Protein AF-A0A3P1WTI2-F1 (afdb_monomer_lite)

Structure (mmCIF, N/CA/C/O backbone):
data_AF-A0A3P1WTI2-F1
#
_entry.id   AF-A0A3P1WTI2-F1
#
loop_
_atom_site.group_PDB
_atom_site.id
_atom_site.type_symbol
_atom_site.label_atom_id
_atom_site.label_alt_id
_atom_site.label_comp_id
_atom_site.label_asym_id
_atom_site.label_entity_id
_atom_site.label_seq_id
_atom_site.pdbx_PDB_ins_code
_atom_site.Cartn_x
_atom_site.Cartn_y
_atom_site.Cartn_z
_atom_site.occupancy
_atom_site.B_iso_or_equiv
_atom_site.auth_seq_id
_atom_site.auth_comp_id
_atom_site.auth_asym_id
_atom_site.auth_atom_id
_atom_site.pdbx_PDB_model_num
ATOM 1 N N . ASP A 1 1 ? -4.186 12.030 12.250 1.00 90.38 1 ASP A N 1
ATOM 2 C CA . ASP A 1 1 ? -5.532 12.579 12.543 1.00 90.38 1 ASP A CA 1
ATOM 3 C C . ASP A 1 1 ? -6.580 12.343 11.466 1.00 90.38 1 ASP A C 1
ATOM 5 O O . ASP A 1 1 ? -7.634 11.818 11.807 1.00 90.38 1 ASP A O 1
ATOM 9 N N . LEU A 1 2 ? -6.319 12.652 10.189 1.00 96.25 2 LEU A N 1
ATOM 10 C CA . LEU A 1 2 ? -7.321 12.492 9.120 1.00 96.25 2 LEU A CA 1
ATOM 11 C C . LEU A 1 2 ? -7.873 11.065 8.980 1.00 96.25 2 LEU A C 1
ATOM 13 O O . LEU A 1 2 ? -9.086 10.910 8.911 1.00 96.25 2 LEU A O 1
ATOM 17 N N . ALA A 1 3 ? -7.029 10.028 9.017 1.00 97.50 3 ALA A N 1
ATOM 18 C CA . ALA A 1 3 ? -7.498 8.638 8.935 1.00 97.50 3 ALA A CA 1
ATOM 19 C C . ALA A 1 3 ? -8.448 8.264 10.091 1.00 97.50 3 ALA A C 1
ATOM 21 O O . ALA A 1 3 ? -9.528 7.733 9.860 1.00 97.50 3 ALA A O 1
ATOM 22 N N . ARG A 1 4 ? -8.112 8.641 11.333 1.00 98.19 4 ARG A N 1
ATOM 23 C CA . ARG A 1 4 ? -8.990 8.447 12.503 1.00 98.19 4 ARG A CA 1
ATOM 24 C C . ARG A 1 4 ? -10.308 9.205 12.370 1.00 98.19 4 ARG A C 1
ATOM 26 O O . ARG A 1 4 ? -11.350 8.720 12.799 1.00 98.19 4 ARG A O 1
ATOM 33 N N . LEU A 1 5 ? -10.272 10.420 11.820 1.00 98.38 5 LEU A N 1
ATOM 34 C CA . LEU A 1 5 ? -11.488 11.187 11.570 1.00 98.38 5 LEU A CA 1
ATOM 35 C C . LEU A 1 5 ? -12.343 10.519 10.488 1.00 98.38 5 LEU A C 1
ATOM 37 O O . LEU A 1 5 ? -13.548 10.402 10.681 1.00 98.38 5 LEU A O 1
ATOM 41 N N . ALA A 1 6 ? -11.738 10.058 9.393 1.00 98.31 6 ALA A N 1
ATOM 42 C CA . ALA A 1 6 ? -12.432 9.341 8.327 1.00 98.31 6 ALA A CA 1
ATOM 43 C C . ALA A 1 6 ? -13.125 8.079 8.866 1.00 98.31 6 ALA A C 1
ATOM 45 O O . ALA A 1 6 ? -14.320 7.896 8.644 1.00 98.31 6 ALA A O 1
ATOM 46 N N . GLU A 1 7 ? -12.422 7.283 9.671 1.00 98.31 7 GLU A N 1
ATOM 47 C CA . GLU A 1 7 ? -12.982 6.116 10.361 1.00 98.31 7 GLU A CA 1
ATOM 48 C C . GLU A 1 7 ? -14.190 6.485 11.235 1.00 98.31 7 GLU A C 1
ATOM 50 O O . GLU A 1 7 ? -15.271 5.922 11.079 1.00 98.31 7 GLU A O 1
ATOM 55 N N . LYS A 1 8 ? -14.061 7.511 12.089 1.00 98.31 8 LYS A N 1
ATOM 56 C CA . LYS A 1 8 ? -15.169 8.009 12.930 1.00 98.31 8 LYS A CA 1
ATOM 57 C C . LYS A 1 8 ? -16.369 8.510 12.126 1.00 98.31 8 LYS A C 1
ATOM 59 O O . LYS A 1 8 ? -17.478 8.550 12.649 1.00 98.31 8 LYS A O 1
ATOM 64 N N . ARG A 1 9 ? -16.152 8.946 10.885 1.00 98.38 9 ARG A N 1
ATOM 65 C CA . ARG A 1 9 ? -17.204 9.409 9.969 1.00 98.38 9 ARG A CA 1
ATOM 66 C C . ARG A 1 9 ? -17.796 8.284 9.118 1.00 98.38 9 ARG A C 1
ATOM 68 O O . ARG A 1 9 ? -18.653 8.571 8.291 1.00 98.38 9 ARG A O 1
ATOM 75 N N . GLY A 1 10 ? -17.381 7.037 9.334 1.00 97.88 10 GLY A N 1
ATOM 76 C CA . GLY A 1 10 ? -17.931 5.869 8.649 1.00 97.88 10 GLY A CA 1
ATOM 77 C C . GLY A 1 10 ? -17.368 5.639 7.248 1.00 97.88 10 GLY A C 1
ATOM 78 O O . GLY A 1 10 ? -17.965 4.895 6.474 1.00 97.88 10 GLY A O 1
ATOM 79 N N . TYR A 1 11 ? -16.235 6.258 6.896 1.00 98.25 11 TYR A N 1
ATOM 80 C CA . TYR A 1 11 ? -15.535 5.892 5.665 1.00 98.25 11 TYR A CA 1
ATOM 81 C C . TYR A 1 11 ? -14.989 4.470 5.783 1.00 98.25 11 TYR A C 1
ATOM 83 O O . TYR A 1 11 ? -14.472 4.080 6.826 1.00 98.25 11 TYR A O 1
ATOM 91 N N . HIS A 1 12 ? -15.076 3.713 4.692 1.00 97.44 12 HIS A N 1
ATOM 92 C CA . HIS A 1 12 ? -14.631 2.321 4.669 1.00 97.44 12 HIS A CA 1
ATOM 93 C C . HIS A 1 12 ? -13.159 2.172 4.265 1.00 97.44 12 HIS A C 1
ATOM 95 O O . HIS A 1 12 ? -12.475 1.292 4.778 1.00 97.44 12 HIS A O 1
ATOM 101 N N . ARG A 1 13 ? -12.668 2.988 3.323 1.00 97.81 13 ARG A N 1
ATOM 102 C CA . ARG A 1 13 ? -11.321 2.864 2.740 1.00 97.81 13 ARG A CA 1
ATOM 103 C C . ARG A 1 13 ? -10.601 4.205 2.732 1.00 97.81 13 ARG A C 1
ATOM 105 O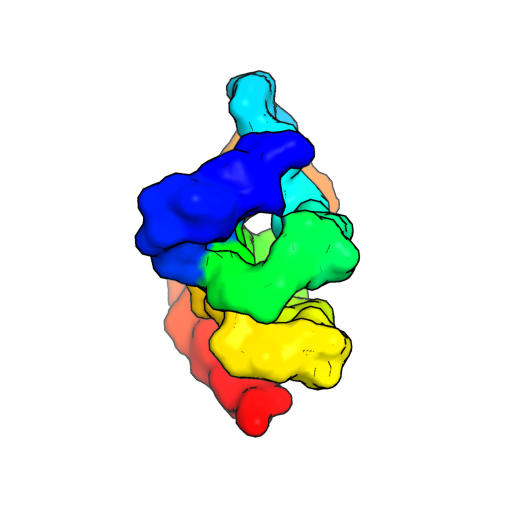 O . ARG A 1 13 ? -11.220 5.233 2.456 1.00 97.81 13 ARG A O 1
ATOM 112 N N . TYR A 1 14 ? -9.297 4.174 2.972 1.00 97.75 14 TYR A N 1
ATOM 113 C CA . TYR A 1 14 ? -8.395 5.314 2.844 1.00 97.75 14 TYR A CA 1
ATOM 114 C C . TYR A 1 14 ? -7.198 4.914 1.981 1.00 97.75 14 TYR A C 1
ATOM 116 O O . TYR A 1 14 ? -6.462 3.985 2.314 1.00 97.75 14 TYR A O 1
ATOM 124 N N . TRP A 1 15 ? -6.998 5.635 0.879 1.00 96.94 15 TRP A N 1
ATOM 125 C CA . TRP A 1 15 ? -5.993 5.310 -0.129 1.00 96.94 15 TRP A CA 1
ATOM 126 C C . TRP A 1 15 ? -4.821 6.291 -0.093 1.00 96.94 15 TRP A C 1
ATOM 128 O O . TRP A 1 15 ? -5.023 7.504 -0.019 1.00 96.94 15 TRP A O 1
ATOM 138 N N . LEU A 1 16 ? -3.597 5.770 -0.180 1.00 96.31 16 LEU A N 1
ATOM 139 C CA . LEU A 1 16 ? -2.369 6.559 -0.300 1.00 96.31 16 LEU A CA 1
ATOM 140 C C . LEU A 1 16 ? -1.760 6.371 -1.686 1.00 96.31 16 LEU A C 1
ATOM 142 O O . LEU A 1 16 ? -1.459 5.249 -2.076 1.00 96.31 16 LEU A O 1
ATOM 146 N N . ALA A 1 17 ? -1.577 7.457 -2.432 1.00 93.06 17 ALA A N 1
ATOM 147 C CA . ALA A 1 17 ? -1.017 7.395 -3.779 1.00 93.06 17 ALA A CA 1
ATOM 148 C C . ALA A 1 17 ? 0.517 7.416 -3.736 1.00 93.06 17 ALA A C 1
ATOM 150 O O . ALA A 1 17 ? 1.099 8.397 -3.269 1.00 93.06 17 ALA A O 1
ATOM 151 N N . GLU A 1 18 ? 1.188 6.390 -4.254 1.00 94.25 18 GLU A N 1
ATOM 152 C CA . GLU A 1 18 ? 2.648 6.408 -4.354 1.00 94.25 18 GLU A CA 1
ATOM 153 C C . GLU A 1 18 ? 3.091 7.399 -5.436 1.00 94.25 18 GLU A C 1
ATOM 155 O O . GLU A 1 18 ? 2.735 7.249 -6.603 1.00 94.25 18 GLU A O 1
ATOM 160 N N . HIS A 1 19 ? 3.869 8.408 -5.047 1.00 92.88 19 HIS A N 1
ATOM 161 C CA . HIS A 1 19 ? 4.558 9.310 -5.969 1.00 92.88 19 HIS A CA 1
ATOM 162 C C . HIS A 1 19 ? 5.933 9.650 -5.412 1.00 92.88 19 HIS A C 1
ATOM 164 O O . HIS A 1 19 ? 6.096 9.796 -4.198 1.00 92.88 19 HIS A O 1
ATOM 170 N N . HIS A 1 20 ? 6.900 9.839 -6.305 1.00 91.12 20 HIS A N 1
ATOM 171 C CA . HIS A 1 20 ? 8.258 10.234 -5.943 1.00 91.12 20 HIS A CA 1
ATOM 172 C C . HIS A 1 20 ? 8.581 11.611 -6.513 1.00 91.12 20 HIS A C 1
ATOM 174 O O . HIS A 1 20 ? 8.169 11.948 -7.621 1.00 91.12 20 HIS A O 1
ATOM 180 N N . ASN A 1 21 ? 9.304 12.413 -5.725 1.00 89.38 21 ASN A N 1
ATOM 181 C CA . ASN A 1 21 ? 9.754 13.756 -6.099 1.00 89.38 21 ASN A CA 1
ATOM 182 C C . ASN A 1 21 ? 8.637 14.678 -6.648 1.00 89.38 21 ASN A C 1
ATOM 184 O O . ASN A 1 21 ? 8.864 15.505 -7.531 1.00 89.38 21 ASN A O 1
ATOM 188 N N . MET A 1 22 ? 7.414 14.543 -6.121 1.00 86.62 22 MET A N 1
ATOM 189 C CA . MET A 1 22 ? 6.265 15.362 -6.508 1.00 86.62 22 MET A CA 1
ATOM 190 C C . MET A 1 22 ? 5.821 16.248 -5.346 1.00 86.62 22 MET A C 1
ATOM 192 O O . MET A 1 22 ? 5.340 15.769 -4.317 1.00 86.62 22 MET A O 1
ATOM 196 N N . THR A 1 23 ? 5.966 17.561 -5.515 1.00 86.81 23 THR A N 1
ATOM 197 C CA . THR A 1 23 ? 5.522 18.541 -4.521 1.00 86.81 23 THR A CA 1
ATOM 198 C C . THR A 1 23 ? 4.029 18.378 -4.242 1.00 86.81 23 THR A C 1
ATOM 200 O O . THR A 1 23 ? 3.218 18.337 -5.162 1.00 86.81 23 THR A O 1
ATOM 203 N N . GLY A 1 24 ? 3.664 18.311 -2.961 1.00 84.88 24 GLY A N 1
ATOM 204 C CA . GLY A 1 24 ? 2.273 18.167 -2.523 1.00 84.88 24 GLY A CA 1
ATOM 205 C C . GLY A 1 24 ? 1.807 16.725 -2.309 1.00 84.88 24 GLY A C 1
ATOM 206 O O . GLY A 1 24 ? 0.702 16.538 -1.806 1.00 84.88 24 GLY A O 1
ATOM 207 N N . ILE A 1 25 ? 2.635 15.713 -2.607 1.00 85.69 25 ILE A N 1
ATOM 208 C CA . ILE A 1 25 ? 2.321 14.303 -2.332 1.00 85.69 25 ILE A CA 1
ATOM 209 C C . ILE A 1 25 ? 3.367 13.716 -1.383 1.00 85.69 25 ILE A C 1
ATOM 211 O O . ILE A 1 25 ? 4.515 13.488 -1.748 1.00 85.69 25 ILE A O 1
ATOM 215 N N . ALA A 1 26 ? 2.960 13.459 -0.140 1.00 84.06 26 ALA A N 1
ATOM 216 C CA . ALA A 1 26 ? 3.840 12.991 0.931 1.00 84.06 26 ALA A CA 1
ATOM 217 C C . ALA A 1 26 ? 3.710 11.477 1.187 1.00 84.06 26 ALA A C 1
ATOM 219 O O . ALA A 1 26 ? 3.694 11.050 2.338 1.00 84.06 26 ALA A O 1
ATOM 220 N N . SER A 1 27 ? 3.580 10.667 0.129 1.00 88.69 27 SER A N 1
ATOM 221 C CA . SER A 1 27 ? 3.313 9.220 0.224 1.00 88.69 27 SER A CA 1
ATOM 222 C C . SER A 1 27 ? 4.269 8.320 -0.567 1.00 88.69 27 SER A C 1
ATOM 224 O O . SER A 1 27 ? 3.920 7.194 -0.906 1.00 88.69 27 SER A O 1
ATOM 226 N N . ALA A 1 28 ? 5.507 8.768 -0.797 1.00 89.50 28 ALA A N 1
ATOM 227 C CA . ALA A 1 28 ? 6.545 7.978 -1.473 1.00 89.50 28 ALA A CA 1
ATOM 228 C C . ALA A 1 28 ? 6.825 6.624 -0.783 1.00 89.50 28 ALA A C 1
ATOM 230 O O . ALA A 1 28 ? 6.860 5.584 -1.432 1.00 89.50 28 ALA A O 1
ATOM 231 N N . ALA A 1 29 ? 6.952 6.609 0.550 1.00 93.75 29 ALA A N 1
ATOM 232 C CA . ALA A 1 29 ? 7.107 5.385 1.344 1.00 93.75 29 ALA A CA 1
ATOM 233 C C . ALA A 1 29 ? 5.733 4.801 1.731 1.00 93.75 29 ALA A C 1
ATOM 235 O O . ALA A 1 29 ? 5.344 4.796 2.901 1.00 93.75 29 ALA A O 1
ATOM 236 N N . THR A 1 30 ? 4.962 4.367 0.730 1.00 96.25 30 THR A N 1
ATOM 237 C CA . THR A 1 30 ? 3.536 4.022 0.888 1.00 96.25 30 THR A CA 1
ATOM 238 C C . THR A 1 30 ? 3.280 2.944 1.949 1.00 96.25 30 THR A C 1
ATOM 240 O O . THR A 1 30 ? 2.446 3.156 2.828 1.00 96.25 30 THR A O 1
ATOM 243 N N . SER A 1 31 ? 4.009 1.822 1.934 1.00 97.50 31 SER A N 1
ATOM 244 C CA . SER A 1 31 ? 3.818 0.721 2.898 1.00 97.50 31 SER A CA 1
ATOM 245 C C . SER A 1 31 ? 4.108 1.136 4.345 1.00 97.50 31 SER A C 1
ATOM 247 O O . SER A 1 31 ? 3.364 0.774 5.258 1.00 97.50 31 SER A O 1
ATOM 249 N N . VAL A 1 32 ? 5.126 1.976 4.555 1.00 97.75 32 VAL A N 1
ATOM 250 C CA . VAL A 1 32 ? 5.458 2.546 5.872 1.00 97.75 32 VAL A CA 1
ATOM 251 C C . VAL A 1 32 ? 4.303 3.397 6.402 1.00 97.75 32 VAL A C 1
ATOM 253 O O . VAL A 1 32 ? 3.905 3.258 7.560 1.00 97.75 32 VAL A O 1
ATOM 256 N N . LEU A 1 33 ? 3.727 4.255 5.557 1.00 97.56 33 LEU A N 1
ATOM 257 C CA . LEU A 1 33 ? 2.591 5.090 5.950 1.00 97.56 33 LEU A CA 1
ATOM 258 C C . LEU A 1 33 ? 1.328 4.272 6.208 1.00 97.56 33 LEU A C 1
ATOM 260 O O . LEU A 1 33 ? 0.621 4.563 7.171 1.00 97.56 33 LEU A O 1
ATOM 264 N N . ILE A 1 34 ? 1.056 3.243 5.400 1.00 98.38 34 ILE A N 1
ATOM 265 C CA . ILE A 1 34 ? -0.052 2.313 5.651 1.00 98.38 34 ILE A CA 1
ATOM 266 C C . ILE A 1 34 ? 0.115 1.671 7.029 1.00 98.38 34 ILE A C 1
ATOM 268 O O . ILE A 1 34 ? -0.818 1.726 7.825 1.00 98.38 34 ILE A O 1
ATOM 272 N N . GLY A 1 35 ? 1.301 1.148 7.356 1.00 98.25 35 GLY A N 1
ATOM 273 C CA . GLY A 1 35 ? 1.577 0.568 8.674 1.00 98.25 35 GLY A CA 1
ATOM 274 C C . GLY A 1 35 ? 1.361 1.564 9.816 1.00 98.25 35 GLY A C 1
ATOM 275 O O . GLY A 1 35 ? 0.674 1.256 10.791 1.00 98.25 35 GLY A O 1
ATOM 276 N N . TYR A 1 36 ? 1.862 2.795 9.668 1.00 98.12 36 TYR A N 1
ATOM 277 C CA . TYR A 1 36 ? 1.631 3.858 10.648 1.00 98.12 36 TYR A CA 1
ATOM 278 C C . TYR A 1 36 ? 0.136 4.148 10.842 1.00 98.12 36 TYR A C 1
ATOM 280 O O . TYR A 1 36 ? -0.331 4.261 11.974 1.00 98.12 36 TYR A O 1
ATOM 288 N N . LEU A 1 37 ? -0.645 4.252 9.766 1.00 98.19 37 LEU A N 1
ATOM 289 C CA . LEU A 1 37 ? -2.083 4.512 9.858 1.00 98.19 37 LEU A CA 1
ATOM 290 C C . LEU A 1 37 ? -2.854 3.308 10.423 1.00 98.19 37 LEU A C 1
ATOM 292 O O . LEU A 1 37 ? -3.783 3.505 11.211 1.00 98.19 37 LEU A O 1
ATOM 296 N N . ALA A 1 38 ? -2.445 2.082 10.091 1.00 98.44 38 ALA A N 1
ATOM 297 C CA . ALA A 1 38 ? -3.075 0.840 10.541 1.00 98.44 38 ALA A CA 1
ATOM 298 C C . ALA A 1 38 ? -2.916 0.639 12.048 1.00 98.44 38 ALA A C 1
ATOM 300 O O . ALA A 1 38 ? -3.866 0.255 12.727 1.00 98.44 38 ALA A O 1
ATOM 301 N N . ALA A 1 39 ? -1.749 0.999 12.591 1.00 98.25 39 ALA A N 1
ATOM 302 C CA . ALA A 1 39 ? -1.502 1.032 14.032 1.00 98.25 39 ALA A CA 1
ATOM 303 C C . ALA A 1 39 ? -2.384 2.054 14.775 1.00 98.25 39 ALA A C 1
ATOM 305 O O . ALA A 1 39 ? -2.507 2.004 15.997 1.00 98.25 39 ALA A O 1
ATOM 306 N N . ASN A 1 40 ? -2.974 3.009 14.052 1.00 98.25 40 ASN A N 1
ATOM 307 C CA . ASN A 1 40 ? -3.684 4.154 14.611 1.00 98.25 40 ASN A CA 1
ATOM 308 C C . ASN A 1 40 ? -5.182 4.193 14.260 1.00 98.25 40 ASN A C 1
ATOM 310 O O . ASN A 1 40 ? -5.824 5.200 14.570 1.00 98.25 40 ASN A O 1
ATOM 314 N N . THR A 1 41 ? -5.721 3.134 13.648 1.00 98.50 41 THR A N 1
ATOM 315 C CA . THR A 1 41 ? -7.135 2.943 13.263 1.00 98.50 41 THR A CA 1
ATOM 316 C C . THR A 1 41 ? -7.566 1.500 13.563 1.00 98.50 41 THR A C 1
ATOM 318 O O . THR A 1 41 ? -6.724 0.604 13.655 1.00 98.50 41 THR A O 1
ATOM 321 N N . THR A 1 42 ? -8.860 1.233 13.745 1.00 97.56 42 THR A N 1
ATOM 322 C CA . THR A 1 42 ? -9.371 -0.067 14.244 1.00 97.56 42 THR A CA 1
ATOM 323 C C . THR A 1 42 ? -10.252 -0.838 13.262 1.00 97.56 42 THR A C 1
ATOM 325 O O . THR A 1 42 ? -10.255 -2.066 13.295 1.00 97.56 42 THR A O 1
ATOM 328 N N . THR A 1 43 ? -10.924 -0.168 12.332 1.00 97.69 43 THR A N 1
ATOM 329 C CA . THR A 1 43 ? -11.836 -0.770 11.345 1.00 97.69 43 THR A CA 1
ATOM 330 C C . THR A 1 43 ? -11.607 -0.266 9.924 1.00 97.69 43 THR A C 1
ATOM 332 O O . THR A 1 43 ? -11.997 -0.941 8.975 1.00 97.69 43 THR A O 1
ATOM 335 N N . LEU A 1 44 ? -10.954 0.884 9.755 1.00 98.12 44 LEU A N 1
ATOM 336 C CA . LEU A 1 44 ? -10.681 1.473 8.450 1.00 98.12 44 LEU A CA 1
ATOM 337 C C . LEU A 1 44 ? -9.770 0.567 7.617 1.00 98.12 44 LEU A C 1
ATOM 339 O O . LEU A 1 44 ? -8.721 0.130 8.092 1.00 98.12 44 LEU A O 1
ATOM 343 N N . HIS A 1 45 ? -10.153 0.328 6.364 1.00 98.44 45 HIS A N 1
ATOM 344 C CA . HIS A 1 45 ? -9.276 -0.320 5.398 1.00 98.44 45 HIS A CA 1
ATOM 345 C C . HIS A 1 45 ? -8.287 0.694 4.834 1.00 98.44 45 HIS A C 1
ATOM 347 O O . HIS A 1 45 ? -8.659 1.816 4.469 1.00 98.44 45 HIS A O 1
ATOM 353 N N . LEU A 1 46 ? -7.028 0.293 4.745 1.00 98.50 46 LEU A N 1
ATOM 354 C CA . LEU A 1 46 ? -5.933 1.132 4.293 1.00 98.50 46 LEU A CA 1
ATOM 355 C C . LEU A 1 46 ? -5.281 0.491 3.086 1.00 98.50 46 LEU A C 1
ATOM 357 O O . LEU A 1 46 ? -4.909 -0.682 3.131 1.00 98.50 46 LEU A O 1
ATOM 361 N N . GLY A 1 47 ? -5.104 1.273 2.028 1.00 97.75 47 GLY A N 1
ATOM 362 C CA . GLY A 1 47 ? -4.523 0.740 0.812 1.00 97.75 47 GLY A CA 1
ATOM 363 C C . GLY A 1 47 ? -3.640 1.692 0.044 1.00 97.75 47 GLY A C 1
ATOM 364 O O . GLY A 1 47 ? -3.675 2.913 0.219 1.00 97.75 47 GLY A O 1
ATOM 365 N N . SER A 1 48 ? -2.856 1.113 -0.856 1.00 97.62 48 SER A N 1
ATOM 366 C CA . SER A 1 48 ? -2.125 1.865 -1.868 1.00 97.62 48 SER A CA 1
ATOM 367 C C . SER A 1 48 ? -3.058 2.222 -3.020 1.00 97.62 48 SER A C 1
ATOM 369 O O . SER A 1 48 ? -3.651 1.353 -3.651 1.00 97.62 48 SER A O 1
ATOM 371 N N . GLY A 1 49 ? -3.160 3.504 -3.363 1.00 93.81 49 GLY A N 1
ATOM 372 C CA . GLY A 1 49 ? -3.821 3.991 -4.582 1.00 93.81 49 GLY A CA 1
ATOM 373 C C . GLY A 1 49 ? -3.019 3.679 -5.853 1.00 93.81 49 GLY A C 1
ATOM 374 O O . GLY A 1 49 ? -3.020 4.473 -6.788 1.00 93.81 49 GLY A O 1
ATOM 375 N N . GLY A 1 50 ? -2.295 2.558 -5.847 1.00 93.50 50 GLY A N 1
ATOM 376 C CA . GLY A 1 50 ? -1.224 2.196 -6.761 1.00 93.50 50 GLY A CA 1
ATOM 377 C C . GLY A 1 50 ? 0.137 2.252 -6.068 1.00 93.50 50 GLY A C 1
ATOM 378 O O . GLY A 1 50 ? 0.668 3.336 -5.857 1.00 93.50 50 GLY A O 1
ATOM 379 N N . VAL A 1 51 ? 0.709 1.087 -5.755 1.00 94.25 51 VAL A N 1
ATOM 380 C CA . VAL A 1 51 ? 2.166 0.920 -5.690 1.00 94.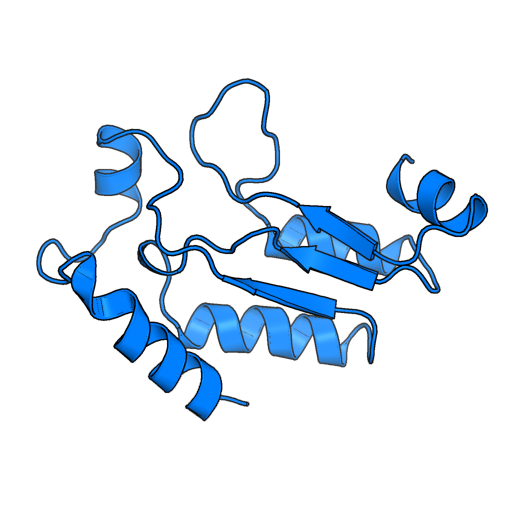25 51 VAL A CA 1
ATOM 381 C C . VAL A 1 51 ? 2.666 0.988 -7.121 1.00 94.25 51 VAL A C 1
ATOM 383 O O . VAL A 1 51 ? 2.138 0.267 -7.972 1.00 94.25 51 VAL A O 1
ATOM 386 N N . MET A 1 52 ? 3.640 1.843 -7.415 1.00 92.44 52 MET A N 1
ATOM 387 C CA . MET A 1 52 ? 4.197 1.960 -8.767 1.00 92.44 52 MET A CA 1
ATOM 388 C C . MET A 1 52 ? 5.099 0.751 -9.025 1.00 92.44 52 MET A C 1
ATOM 390 O O . MET A 1 52 ? 6.320 0.849 -8.949 1.00 92.44 52 MET A O 1
ATOM 394 N N . LEU A 1 53 ? 4.487 -0.411 -9.281 1.00 91.38 53 LEU A N 1
ATOM 395 C CA . LEU A 1 53 ? 5.146 -1.718 -9.339 1.00 91.38 53 LEU A CA 1
ATOM 396 C C . LEU A 1 53 ? 6.404 -1.733 -10.226 1.00 91.38 53 LEU A C 1
ATOM 398 O O . LEU A 1 53 ? 7.387 -2.320 -9.790 1.00 91.38 53 LEU A O 1
ATOM 402 N N . PRO A 1 54 ? 6.477 -1.005 -11.364 1.00 88.19 54 PRO A N 1
ATOM 403 C CA . PRO A 1 54 ? 7.707 -0.917 -12.159 1.00 88.19 54 PRO A CA 1
ATOM 404 C C . PRO A 1 54 ? 8.927 -0.277 -11.466 1.00 88.19 54 PRO A C 1
ATOM 406 O O . PRO A 1 54 ? 9.994 -0.197 -12.080 1.00 88.19 54 PRO A O 1
ATOM 409 N N . ASN A 1 55 ? 8.775 0.247 -10.247 1.00 87.69 55 ASN A N 1
ATOM 410 C CA . ASN A 1 55 ? 9.856 0.780 -9.415 1.00 87.69 55 ASN A CA 1
ATOM 411 C C . ASN A 1 55 ? 10.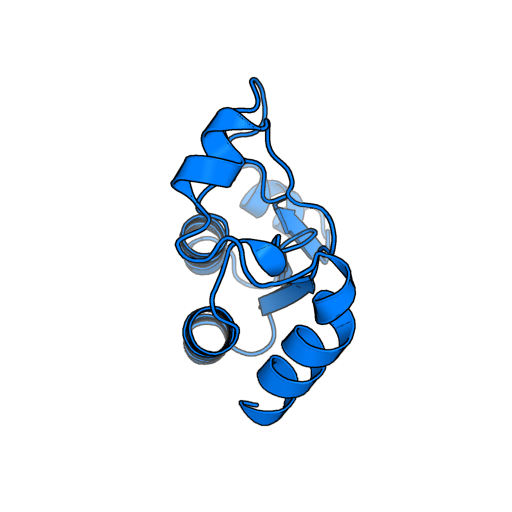321 -0.211 -8.333 1.00 87.69 55 ASN A C 1
ATOM 413 O O . ASN A 1 55 ? 11.301 0.069 -7.646 1.00 87.69 55 ASN A O 1
ATOM 417 N N . HIS A 1 56 ? 9.637 -1.346 -8.162 1.00 89.81 56 HIS A N 1
ATOM 418 C CA . HIS A 1 56 ? 9.858 -2.284 -7.061 1.00 89.81 56 HIS A CA 1
ATOM 419 C C . HIS A 1 56 ? 10.039 -3.712 -7.574 1.00 89.81 56 HIS A C 1
ATOM 421 O O . HIS A 1 56 ? 9.599 -4.066 -8.661 1.00 89.81 56 HIS A O 1
ATOM 427 N N . SER A 1 57 ? 10.670 -4.558 -6.762 1.00 91.94 57 SER A N 1
ATOM 428 C CA . SER A 1 57 ? 10.607 -6.006 -6.972 1.00 91.94 57 SER A CA 1
ATOM 429 C C . SER A 1 57 ? 9.235 -6.530 -6.514 1.00 91.94 57 SER A C 1
ATOM 431 O O . SER A 1 57 ? 8.828 -6.179 -5.401 1.00 91.94 57 SER A O 1
ATOM 433 N N . PRO A 1 58 ? 8.546 -7.387 -7.299 1.00 93.94 58 PRO A N 1
ATOM 434 C CA . PRO A 1 58 ? 7.291 -8.019 -6.886 1.00 93.94 58 PRO A CA 1
ATOM 435 C C . PRO A 1 58 ? 7.380 -8.717 -5.524 1.00 93.94 58 PRO A C 1
ATOM 437 O O . PRO A 1 58 ? 6.535 -8.475 -4.665 1.00 93.94 58 PRO A O 1
ATOM 440 N N . LEU A 1 59 ? 8.451 -9.482 -5.276 1.00 95.75 59 LEU A N 1
ATOM 441 C CA . LEU A 1 59 ? 8.683 -10.155 -3.992 1.00 95.75 59 LEU A CA 1
ATOM 442 C C . LEU A 1 59 ? 8.687 -9.174 -2.808 1.00 95.75 59 LEU A C 1
ATOM 444 O O . LEU A 1 59 ? 8.038 -9.420 -1.797 1.00 95.75 59 LEU A O 1
ATOM 448 N N . VAL A 1 60 ? 9.358 -8.027 -2.941 1.00 96.38 60 VAL A N 1
ATOM 449 C CA . VAL A 1 60 ? 9.410 -7.021 -1.864 1.00 96.38 60 VAL A CA 1
ATOM 450 C C . VAL A 1 60 ? 8.015 -6.466 -1.562 1.00 96.38 60 VAL A C 1
ATOM 452 O O . VAL A 1 60 ? 7.678 -6.230 -0.402 1.00 96.38 60 VAL A O 1
ATOM 455 N N . ILE A 1 61 ? 7.183 -6.268 -2.587 1.00 97.50 61 ILE A N 1
ATOM 456 C CA . ILE A 1 61 ? 5.800 -5.817 -2.398 1.00 97.50 61 ILE A CA 1
ATOM 457 C C . ILE A 1 61 ? 4.956 -6.906 -1.728 1.00 97.50 61 ILE A C 1
ATOM 459 O O . ILE A 1 61 ? 4.206 -6.585 -0.802 1.00 97.50 61 ILE A O 1
ATOM 463 N N . ALA A 1 62 ? 5.117 -8.173 -2.126 1.00 98.25 62 ALA A N 1
ATOM 464 C CA . ALA A 1 62 ? 4.461 -9.307 -1.475 1.00 98.25 62 ALA A CA 1
ATOM 465 C C . ALA A 1 62 ? 4.822 -9.386 0.014 1.00 98.25 62 ALA A C 1
ATOM 467 O O . ALA A 1 62 ? 3.931 -9.421 0.861 1.00 98.25 62 ALA A O 1
ATOM 468 N N . GLU A 1 63 ? 6.111 -9.328 0.356 1.00 98.44 63 GLU A N 1
ATOM 469 C CA . GLU A 1 63 ? 6.578 -9.383 1.745 1.00 98.44 63 GLU A CA 1
ATOM 470 C C . GLU A 1 63 ? 6.028 -8.220 2.577 1.00 98.44 63 GLU A C 1
ATOM 472 O O . GLU A 1 63 ? 5.538 -8.425 3.691 1.00 98.44 63 GLU A O 1
ATOM 477 N N . GLN A 1 64 ? 6.052 -6.996 2.040 1.00 98.38 64 GLN A N 1
ATOM 478 C CA . GLN A 1 64 ? 5.547 -5.818 2.748 1.00 98.38 64 GLN A CA 1
ATOM 479 C C . GLN A 1 64 ? 4.040 -5.905 3.005 1.00 98.38 64 GLN A C 1
ATOM 481 O O . GLN A 1 64 ? 3.600 -5.735 4.145 1.00 98.38 64 GLN A O 1
ATOM 486 N N . PHE A 1 65 ? 3.237 -6.169 1.973 1.00 98.44 65 PHE A N 1
ATOM 487 C CA . PHE A 1 65 ? 1.777 -6.194 2.105 1.00 98.44 65 PHE A CA 1
ATOM 488 C C . PHE A 1 65 ? 1.271 -7.461 2.798 1.00 98.44 65 PHE A C 1
ATOM 490 O O . PHE A 1 65 ?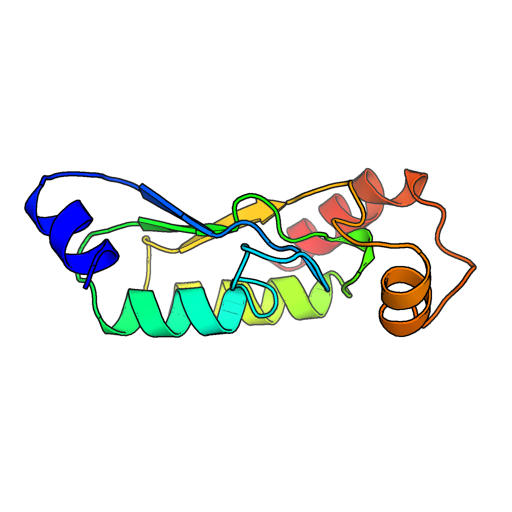 0.327 -7.376 3.583 1.00 98.44 65 PHE A O 1
ATOM 497 N N . GLY A 1 66 ? 1.931 -8.603 2.606 1.00 98.00 66 GLY A N 1
ATOM 498 C CA . GLY A 1 66 ? 1.679 -9.828 3.365 1.00 98.00 66 GLY A CA 1
ATOM 499 C C . GLY A 1 66 ? 1.967 -9.645 4.856 1.00 98.00 66 GLY A C 1
ATOM 500 O O . GLY A 1 66 ? 1.140 -10.007 5.697 1.00 98.00 66 GLY A O 1
ATOM 501 N N . THR A 1 67 ? 3.079 -8.988 5.203 1.00 98.50 67 THR A N 1
ATOM 502 C CA . THR A 1 67 ? 3.395 -8.640 6.600 1.00 98.50 67 THR A CA 1
ATOM 503 C C . THR A 1 67 ? 2.365 -7.673 7.176 1.00 98.50 67 THR A C 1
ATOM 505 O O . THR A 1 67 ? 1.852 -7.905 8.269 1.00 98.50 67 THR A O 1
ATOM 508 N N . LEU A 1 68 ? 2.007 -6.611 6.445 1.00 98.56 68 LEU A N 1
ATOM 509 C CA . LEU A 1 68 ? 0.976 -5.666 6.884 1.00 98.56 68 LEU A CA 1
ATOM 510 C C . LEU A 1 68 ? -0.366 -6.364 7.120 1.00 98.56 68 LEU A C 1
ATOM 512 O O . LEU A 1 68 ? -0.993 -6.126 8.150 1.00 98.56 68 LEU A O 1
ATOM 516 N N . ASN A 1 69 ? -0.796 -7.242 6.213 1.00 98.06 69 ASN A N 1
ATOM 517 C CA . ASN A 1 69 ? -2.034 -7.999 6.383 1.00 98.06 69 ASN A CA 1
ATOM 518 C C . ASN A 1 69 ? -1.939 -8.998 7.547 1.00 98.06 69 ASN A C 1
ATOM 520 O O . ASN A 1 69 ? -2.924 -9.218 8.238 1.00 98.06 69 ASN A O 1
ATOM 524 N N . THR A 1 70 ? -0.761 -9.554 7.833 1.00 98.06 70 THR A N 1
ATOM 525 C CA . THR A 1 70 ? -0.550 -10.399 9.021 1.00 98.06 70 THR A CA 1
ATOM 526 C C . THR A 1 70 ? -0.682 -9.595 10.318 1.00 98.06 70 THR A C 1
ATOM 528 O O . THR A 1 70 ? -1.314 -10.050 11.270 1.00 98.06 70 THR A O 1
ATOM 531 N N . LEU A 1 71 ? -0.119 -8.384 10.364 1.00 98.25 71 LEU A N 1
ATOM 532 C CA . LEU A 1 71 ? -0.190 -7.499 11.533 1.00 98.25 71 LEU A CA 1
ATOM 533 C C . LEU A 1 71 ? -1.584 -6.882 11.729 1.00 98.25 71 LEU A C 1
ATOM 535 O O . LEU A 1 71 ? -2.004 -6.637 12.860 1.00 98.25 71 LEU A O 1
ATOM 539 N N . TYR A 1 72 ? -2.298 -6.620 10.634 1.00 98.25 72 TYR A N 1
ATOM 540 C CA . TYR A 1 72 ? -3.580 -5.916 10.614 1.00 98.25 72 TYR A CA 1
ATOM 541 C C . TYR A 1 72 ? -4.604 -6.664 9.737 1.00 98.25 72 TYR A C 1
ATOM 543 O O . TYR A 1 72 ? -5.025 -6.144 8.698 1.00 98.25 72 TYR A O 1
ATOM 551 N N . PRO A 1 73 ? -5.028 -7.874 10.148 1.00 97.38 73 PRO A N 1
ATOM 552 C CA . PRO A 1 73 ? -5.786 -8.788 9.299 1.00 97.38 73 PRO A CA 1
ATOM 553 C C . PRO A 1 73 ? -7.100 -8.198 8.801 1.00 97.38 73 PRO A C 1
ATOM 555 O O . PRO A 1 73 ? -7.865 -7.596 9.557 1.00 97.38 73 PRO A O 1
ATOM 558 N N . GLY A 1 74 ? -7.352 -8.400 7.505 1.00 96.31 74 GLY A N 1
ATOM 559 C CA . GLY A 1 74 ? -8.614 -8.066 6.849 1.00 96.31 74 GLY A CA 1
ATOM 560 C C . GLY A 1 74 ? -8.808 -6.583 6.537 1.00 96.31 74 GLY A C 1
ATOM 561 O O . GLY A 1 74 ? -9.909 -6.211 6.148 1.00 96.31 74 GLY A O 1
ATOM 562 N N . ARG A 1 75 ? -7.782 -5.736 6.705 1.00 98.00 75 ARG A N 1
ATOM 563 C CA . ARG A 1 75 ? -7.900 -4.272 6.536 1.00 98.00 75 ARG A CA 1
ATOM 564 C C . ARG A 1 75 ? -6.832 -3.646 5.636 1.00 98.00 75 ARG A C 1
ATOM 566 O O . ARG A 1 75 ? -6.740 -2.423 5.579 1.00 98.00 75 ARG A O 1
ATOM 573 N N . ILE A 1 76 ? -6.018 -4.450 4.955 1.00 98.50 76 ILE A N 1
ATOM 574 C CA . ILE A 1 76 ? -4.935 -3.969 4.088 1.00 98.50 76 ILE A CA 1
ATOM 575 C C . ILE A 1 76 ? -5.275 -4.261 2.629 1.00 98.50 76 ILE A C 1
ATOM 577 O O . ILE A 1 76 ? -5.490 -5.414 2.267 1.00 98.50 76 ILE A O 1
ATOM 581 N N . ASP A 1 77 ? -5.294 -3.219 1.798 1.00 97.94 77 ASP A N 1
ATOM 582 C CA . ASP A 1 77 ? -5.577 -3.324 0.367 1.00 97.94 77 ASP A CA 1
ATOM 583 C C . ASP A 1 77 ? -4.336 -2.985 -0.475 1.00 97.94 77 ASP A C 1
ATOM 585 O O . ASP A 1 77 ? -3.739 -1.914 -0.338 1.00 97.94 77 ASP A O 1
ATOM 589 N N . LEU A 1 78 ? -3.970 -3.868 -1.403 1.00 97.81 78 LEU A N 1
ATOM 590 C CA . LEU A 1 78 ? -2.879 -3.634 -2.350 1.00 97.81 78 LEU A CA 1
ATOM 591 C C . LEU A 1 78 ? -3.437 -3.192 -3.706 1.00 97.81 78 LEU A C 1
ATOM 593 O O . LEU A 1 78 ? -3.884 -4.011 -4.506 1.00 97.81 78 LEU A O 1
ATOM 597 N N . GLY A 1 79 ? -3.401 -1.889 -3.980 1.00 97.31 79 GLY A N 1
ATOM 598 C CA . GLY A 1 79 ? -3.583 -1.364 -5.332 1.00 97.31 79 GLY A CA 1
ATOM 599 C C . GLY A 1 79 ? -2.245 -1.268 -6.062 1.00 97.31 79 GLY A C 1
ATOM 600 O O . GLY A 1 79 ? -1.237 -0.881 -5.466 1.00 97.31 79 GLY A O 1
ATOM 601 N N . LEU A 1 80 ? -2.235 -1.575 -7.360 1.00 95.94 80 LEU A N 1
ATOM 602 C CA . LEU A 1 80 ? -1.042 -1.585 -8.213 1.00 95.94 80 LEU A CA 1
ATOM 603 C C . LEU A 1 80 ? -1.166 -0.544 -9.329 1.00 95.94 80 LEU A C 1
ATOM 605 O O . LEU A 1 80 ? -2.227 -0.373 -9.927 1.00 95.94 80 LEU A O 1
ATOM 609 N N . GLY A 1 81 ? -0.070 0.151 -9.608 1.00 92.25 81 GLY A N 1
ATOM 610 C CA . GLY A 1 81 ? 0.047 1.158 -10.651 1.00 92.25 81 GLY A CA 1
ATOM 611 C C . GLY A 1 81 ? 1.070 0.748 -11.703 1.00 92.25 81 GLY A C 1
ATOM 612 O O . GLY A 1 81 ? 2.184 0.347 -11.379 1.00 92.25 81 GLY A O 1
ATOM 613 N N . ARG A 1 82 ? 0.691 0.894 -12.976 1.00 89.38 82 ARG A N 1
ATOM 614 C CA . ARG A 1 82 ? 1.567 0.644 -14.135 1.00 89.38 82 ARG A CA 1
ATOM 615 C C . ARG A 1 82 ? 2.498 1.809 -14.473 1.00 89.38 82 ARG A C 1
ATOM 617 O O . ARG A 1 82 ? 3.446 1.651 -15.231 1.00 89.38 82 ARG A O 1
ATOM 624 N N . ALA A 1 83 ? 2.150 3.011 -14.017 1.00 84.06 83 ALA A N 1
ATOM 625 C CA . ALA A 1 83 ? 2.911 4.214 -14.317 1.00 84.06 83 ALA A CA 1
ATOM 626 C C . ALA A 1 83 ? 4.146 4.289 -13.404 1.00 84.06 83 ALA A C 1
ATOM 628 O O . ALA A 1 83 ? 4.140 3.704 -12.327 1.00 84.06 83 ALA A O 1
ATOM 629 N N . PRO A 1 84 ? 5.196 5.028 -13.789 1.00 74.75 84 PRO A N 1
ATOM 630 C CA . PRO A 1 84 ? 6.352 5.225 -12.917 1.00 74.75 84 PRO A CA 1
ATOM 631 C C . PRO A 1 84 ? 6.076 6.165 -11.729 1.00 74.75 84 PRO A C 1
ATOM 633 O O . PRO A 1 84 ? 6.839 6.155 -10.767 1.00 74.75 84 PRO A O 1
ATOM 636 N N . GLY A 1 85 ? 5.026 6.998 -11.792 1.00 75.19 85 GLY A N 1
ATOM 637 C CA . GLY A 1 85 ? 4.618 7.896 -10.699 1.00 75.19 85 GLY A CA 1
ATOM 638 C C . GLY A 1 85 ? 5.668 8.940 -10.291 1.00 75.19 85 GLY A C 1
ATOM 639 O O . GLY A 1 85 ? 5.717 9.344 -9.130 1.00 75.19 85 GLY A O 1
ATOM 640 N N . SER A 1 86 ? 6.548 9.337 -11.216 1.00 81.69 86 SER A N 1
ATOM 641 C CA . SER A 1 86 ? 7.740 10.129 -10.908 1.00 81.69 86 SER A CA 1
ATOM 642 C C . SER A 1 86 ? 8.317 10.842 -12.140 1.00 81.69 86 SER A C 1
ATOM 644 O O . SER A 1 86 ? 7.993 10.488 -13.273 1.00 81.69 86 SER A O 1
ATOM 646 N N . ASP A 1 87 ? 9.211 11.816 -11.928 1.00 83.00 87 ASP A N 1
ATOM 647 C CA . ASP A 1 87 ? 10.043 12.408 -12.983 1.00 83.00 87 ASP A CA 1
ATOM 648 C C . ASP A 1 87 ? 11.183 11.474 -13.439 1.00 83.00 87 ASP A C 1
ATOM 650 O O . ASP A 1 87 ? 11.549 10.519 -12.748 1.00 83.00 87 ASP A O 1
ATOM 654 N N . GLN A 1 88 ? 11.786 11.785 -14.589 1.00 79.50 88 GLN A N 1
ATOM 655 C CA . GLN A 1 88 ? 12.785 10.935 -15.239 1.00 79.50 88 GLN A CA 1
ATOM 656 C C . GLN A 1 88 ? 14.073 10.733 -14.423 1.00 79.50 88 GLN A C 1
ATOM 658 O O . GLN A 1 88 ? 14.626 9.633 -14.444 1.00 79.50 88 GLN A O 1
ATOM 663 N N . ARG A 1 89 ? 14.565 11.747 -13.694 1.00 85.56 89 ARG A N 1
ATOM 664 C CA . ARG A 1 89 ? 15.783 11.587 -12.873 1.00 85.56 89 ARG A CA 1
ATOM 665 C C . ARG A 1 89 ? 15.519 10.641 -11.716 1.00 85.56 89 ARG A C 1
ATOM 667 O O . ARG A 1 89 ? 16.327 9.762 -11.435 1.00 85.56 89 ARG A O 1
ATOM 674 N N . THR A 1 90 ? 14.368 10.796 -11.082 1.00 87.00 90 THR A N 1
ATOM 675 C CA . THR A 1 90 ? 13.967 9.931 -9.977 1.00 87.00 90 THR A CA 1
ATOM 676 C C . THR A 1 90 ? 13.676 8.509 -10.461 1.00 87.00 90 THR A C 1
ATOM 678 O O . THR A 1 90 ? 14.097 7.556 -9.813 1.00 87.00 90 THR A O 1
ATOM 681 N N . MET A 1 91 ? 13.087 8.331 -11.651 1.00 81.50 91 MET A N 1
ATOM 682 C CA . MET A 1 91 ? 12.967 7.007 -12.279 1.00 81.50 91 MET A CA 1
ATOM 683 C C . MET A 1 91 ? 14.324 6.323 -12.467 1.00 81.50 91 MET A C 1
ATOM 685 O O . MET A 1 91 ? 14.445 5.134 -12.188 1.00 81.50 91 MET A O 1
ATOM 689 N N . MET A 1 92 ? 15.348 7.052 -12.924 1.00 79.75 92 MET A N 1
ATOM 690 C CA . MET A 1 92 ? 16.704 6.504 -13.067 1.00 79.75 92 MET A CA 1
ATOM 691 C C . MET A 1 92 ? 17.317 6.111 -11.718 1.00 79.75 92 MET A C 1
ATOM 693 O O . MET A 1 92 ? 18.068 5.145 -11.656 1.00 79.75 92 MET A O 1
ATOM 697 N N . ALA A 1 93 ? 16.997 6.835 -10.643 1.00 84.75 93 ALA A N 1
ATOM 698 C CA . ALA A 1 93 ? 17.469 6.511 -9.298 1.00 84.75 93 ALA A CA 1
ATOM 699 C C . ALA A 1 93 ? 16.752 5.291 -8.689 1.00 84.75 93 ALA A C 1
ATOM 701 O O . ALA A 1 93 ? 17.374 4.517 -7.964 1.00 84.75 93 ALA A O 1
ATOM 702 N N . LEU A 1 94 ? 15.461 5.110 -8.986 1.00 80.06 94 LEU A N 1
ATOM 703 C CA . LEU A 1 94 ? 14.656 3.976 -8.515 1.00 80.06 94 LEU A CA 1
ATOM 704 C C . LEU A 1 94 ? 14.939 2.689 -9.304 1.00 80.06 94 LEU A C 1
ATOM 706 O O . LEU A 1 94 ? 14.898 1.591 -8.752 1.00 80.06 94 LEU A O 1
ATOM 710 N N . ARG A 1 95 ? 15.246 2.801 -10.601 1.00 67.38 95 ARG A N 1
ATOM 711 C CA . ARG A 1 95 ? 15.447 1.649 -11.488 1.00 67.38 95 ARG A CA 1
ATOM 712 C C . ARG A 1 95 ? 16.900 1.186 -11.506 1.00 67.38 95 ARG A C 1
ATOM 714 O O . ARG A 1 95 ? 17.759 1.795 -12.132 1.00 67.38 95 ARG A O 1
ATOM 721 N N . ARG A 1 96 ? 17.153 0.016 -10.915 1.00 55.09 96 ARG A N 1
ATOM 722 C CA . ARG A 1 96 ? 18.455 -0.676 -10.974 1.00 55.09 96 ARG A CA 1
ATOM 723 C C . ARG A 1 96 ? 18.707 -1.411 -12.306 1.00 55.09 96 ARG A C 1
ATOM 725 O O . ARG A 1 96 ? 19.851 -1.748 -12.597 1.00 55.09 96 ARG A O 1
ATOM 732 N N . HIS A 1 97 ? 17.681 -1.614 -13.142 1.00 50.44 97 HIS A N 1
ATOM 733 C CA . HIS A 1 97 ? 17.807 -2.276 -14.446 1.00 50.44 97 HIS A CA 1
ATOM 734 C C . HIS A 1 97 ? 17.051 -1.534 -15.557 1.00 50.44 97 HIS A C 1
ATOM 736 O O . HIS A 1 97 ? 15.827 -1.531 -15.615 1.00 50.44 97 HIS A O 1
ATOM 742 N N . MET A 1 98 ? 17.812 -0.958 -16.489 1.00 51.38 98 MET A N 1
ATOM 743 C CA . MET A 1 98 ? 17.359 -0.364 -17.758 1.00 51.38 98 MET A CA 1
ATOM 744 C C . MET A 1 98 ? 16.819 -1.399 -18.773 1.00 51.38 98 MET A C 1
ATOM 746 O O . MET A 1 98 ? 16.683 -1.086 -19.951 1.00 51.38 98 MET A O 1
ATOM 750 N N . SER A 1 99 ? 16.553 -2.637 -18.344 1.00 51.84 99 SER A N 1
ATOM 751 C CA . SER A 1 99 ? 16.215 -3.779 -19.207 1.00 51.84 99 SER A CA 1
ATOM 752 C C . SER A 1 99 ? 14.762 -4.258 -19.083 1.00 51.84 99 SER A C 1
ATOM 754 O O . SER A 1 99 ? 14.346 -5.112 -19.859 1.00 51.84 99 SER A O 1
ATOM 756 N N . GLY A 1 100 ? 13.993 -3.741 -18.119 1.00 52.78 100 GLY A N 1
ATOM 757 C CA . GLY A 1 100 ? 12.571 -4.050 -17.975 1.00 52.78 100 GLY A CA 1
ATOM 758 C C . GLY A 1 100 ? 11.728 -3.015 -18.706 1.00 52.78 100 GLY A C 1
ATOM 759 O O . GLY A 1 100 ? 11.614 -1.878 -18.243 1.00 52.78 100 GLY A O 1
ATOM 760 N N . ASP A 1 101 ? 11.172 -3.395 -19.851 1.00 56.91 101 ASP A N 1
ATOM 761 C CA . ASP A 1 101 ? 10.220 -2.559 -20.573 1.00 56.91 101 ASP A CA 1
ATOM 762 C C . ASP A 1 101 ? 9.002 -2.261 -19.680 1.00 56.91 101 ASP A C 1
ATOM 764 O O . ASP A 1 101 ? 8.609 -3.091 -18.856 1.00 56.91 101 ASP A O 1
ATOM 768 N N . ILE A 1 102 ? 8.389 -1.084 -19.829 1.00 56.59 102 ILE A N 1
ATOM 769 C CA . ILE A 1 102 ? 7.158 -0.719 -19.090 1.00 56.59 102 ILE A CA 1
ATOM 770 C C . ILE A 1 102 ? 6.037 -1.744 -19.372 1.00 56.59 102 ILE A C 1
ATOM 772 O O . ILE A 1 102 ? 5.147 -1.947 -18.544 1.00 56.59 102 ILE A O 1
ATOM 776 N N . ASP A 1 103 ? 6.148 -2.457 -20.494 1.00 63.72 103 ASP A N 1
ATOM 777 C CA . ASP A 1 103 ? 5.283 -3.558 -20.916 1.00 63.72 103 ASP A CA 1
ATOM 778 C C . ASP A 1 103 ? 5.362 -4.827 -20.044 1.00 63.72 103 ASP A C 1
ATOM 780 O O . ASP A 1 103 ? 4.533 -5.723 -20.206 1.00 63.72 103 ASP A O 1
ATOM 784 N N . ASN A 1 104 ? 6.284 -4.922 -19.078 1.00 80.69 104 ASN A N 1
ATOM 785 C CA . ASN A 1 104 ? 6.364 -6.079 -18.175 1.00 80.69 104 ASN A CA 1
ATOM 786 C C . ASN A 1 104 ? 5.342 -6.065 -17.030 1.00 80.69 104 ASN A C 1
ATOM 788 O O . ASN A 1 104 ? 5.195 -7.082 -16.357 1.00 80.69 104 ASN A O 1
ATOM 792 N N . PHE A 1 105 ? 4.585 -4.979 -16.831 1.00 89.12 105 PHE A N 1
ATOM 793 C CA . PHE A 1 105 ? 3.638 -4.869 -15.715 1.00 89.12 105 PHE A CA 1
ATOM 794 C C . PHE A 1 105 ? 2.697 -6.084 -15.553 1.00 89.12 105 PHE A C 1
ATOM 796 O O . PHE A 1 105 ? 2.559 -6.560 -14.430 1.00 89.12 105 PHE A O 1
ATOM 803 N N . PRO A 1 106 ? 2.087 -6.663 -16.613 1.00 92.62 106 PRO A N 1
ATOM 804 C CA . PRO A 1 106 ? 1.261 -7.863 -16.458 1.00 92.62 106 PRO A CA 1
ATOM 805 C C . PRO A 1 106 ? 2.029 -9.076 -15.915 1.00 92.62 106 PRO A C 1
ATOM 807 O O . PRO A 1 106 ? 1.465 -9.864 -15.159 1.00 92.62 106 PRO A O 1
ATOM 810 N N . ARG A 1 107 ? 3.307 -9.227 -16.285 1.00 91.88 107 ARG A N 1
ATOM 811 C CA . ARG A 1 107 ? 4.172 -10.299 -15.780 1.00 91.88 107 ARG A CA 1
ATOM 812 C C . ARG A 1 107 ? 4.528 -10.062 -14.318 1.00 91.88 107 ARG A C 1
ATOM 814 O O . ARG A 1 107 ? 4.418 -10.991 -13.533 1.00 91.88 107 ARG A O 1
ATOM 821 N N . ASP A 1 108 ? 4.880 -8.832 -13.961 1.00 92.31 108 ASP A N 1
ATOM 822 C CA . ASP A 1 108 ? 5.210 -8.467 -12.580 1.00 92.31 108 ASP A CA 1
ATOM 823 C C . ASP A 1 108 ? 3.999 -8.659 -11.652 1.00 92.31 108 ASP A C 1
ATOM 825 O O . ASP A 1 108 ? 4.146 -9.093 -10.514 1.00 92.31 108 ASP A O 1
ATOM 829 N N . VAL A 1 109 ? 2.783 -8.377 -12.142 1.00 95.56 109 VAL A N 1
ATOM 830 C CA . VAL A 1 109 ? 1.534 -8.665 -11.420 1.00 95.56 109 VAL A CA 1
ATOM 831 C C . VAL A 1 109 ? 1.326 -10.170 -11.257 1.00 95.56 109 VAL A C 1
ATOM 833 O O . VAL A 1 109 ? 0.942 -10.598 -10.174 1.00 95.56 109 VAL A O 1
ATOM 836 N N . ALA A 1 110 ? 1.565 -10.970 -12.300 1.00 95.94 110 ALA A N 1
ATOM 837 C CA . ALA A 1 110 ? 1.446 -12.424 -12.204 1.00 95.94 110 ALA A CA 1
ATOM 838 C C . ALA A 1 110 ? 2.440 -12.997 -11.181 1.00 95.94 110 ALA A C 1
ATOM 840 O O . ALA A 1 110 ? 2.029 -13.716 -10.279 1.00 95.94 110 ALA A O 1
ATOM 841 N N . GLU A 1 111 ? 3.708 -12.584 -11.253 1.00 95.50 111 GLU A N 1
ATOM 842 C CA . GLU A 1 111 ? 4.732 -12.964 -10.275 1.00 95.50 111 GLU A CA 1
ATOM 843 C C . GLU A 1 111 ? 4.334 -12.547 -8.855 1.00 95.50 111 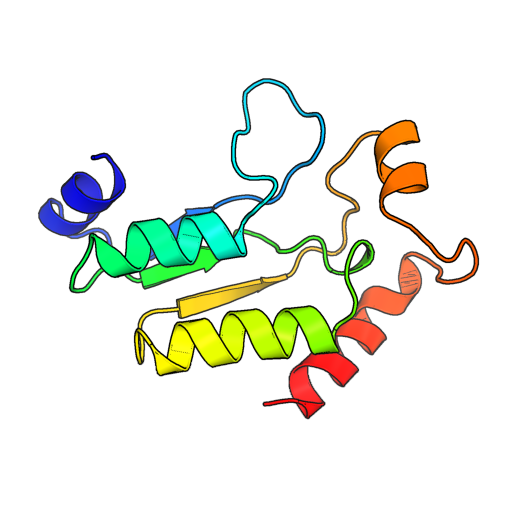GLU A C 1
ATOM 845 O O . GLU A 1 11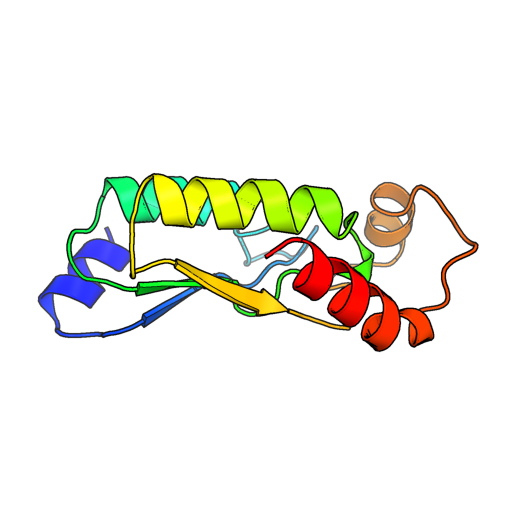1 ? 4.470 -13.328 -7.923 1.00 95.50 111 GLU A O 1
ATOM 850 N N . LEU A 1 112 ? 3.812 -11.329 -8.676 1.00 96.69 112 LEU A N 1
ATOM 851 C CA . LEU A 1 112 ? 3.341 -10.850 -7.378 1.00 96.69 112 LEU A CA 1
ATOM 852 C C . LEU A 1 112 ? 2.229 -11.735 -6.801 1.00 96.69 112 LEU A C 1
ATOM 854 O O . LEU A 1 112 ? 2.234 -12.017 -5.606 1.00 96.69 112 LEU A O 1
ATOM 858 N N . VAL A 1 113 ? 1.264 -12.129 -7.635 1.00 96.38 113 VAL A N 1
ATOM 859 C CA . VAL A 1 113 ? 0.143 -12.984 -7.225 1.00 96.38 113 VAL A CA 1
ATOM 860 C C . VAL A 1 113 ? 0.634 -14.369 -6.807 1.00 96.38 113 VAL A C 1
ATOM 862 O O . VAL A 1 113 ? 0.119 -14.890 -5.826 1.00 96.38 113 VAL A O 1
ATOM 865 N N . ASP A 1 114 ? 1.653 -14.920 -7.472 1.00 97.12 114 ASP A N 1
ATOM 866 C CA . ASP A 1 114 ? 2.223 -16.238 -7.147 1.00 97.12 114 ASP A CA 1
ATOM 867 C C . ASP A 1 114 ? 2.883 -16.303 -5.751 1.00 97.12 114 ASP A C 1
ATOM 869 O O . ASP A 1 114 ? 3.161 -17.394 -5.249 1.00 97.12 114 ASP A O 1
ATOM 873 N N . TRP A 1 115 ? 3.131 -15.157 -5.106 1.00 96.00 115 TRP A N 1
ATOM 874 C CA . TRP A 1 115 ? 3.658 -15.087 -3.738 1.00 96.00 115 TRP A CA 1
ATOM 875 C C . TRP A 1 115 ? 2.582 -15.123 -2.635 1.00 96.00 115 TRP A C 1
ATOM 877 O O . TRP A 1 115 ? 2.953 -15.223 -1.461 1.00 96.00 115 TRP A O 1
ATOM 887 N N . PHE A 1 116 ? 1.290 -15.016 -2.971 1.00 88.69 116 PHE A N 1
ATOM 888 C CA . PHE A 1 116 ? 0.167 -15.051 -2.018 1.00 88.69 116 PHE A CA 1
ATOM 889 C C . PHE A 1 116 ? -0.537 -16.413 -1.995 1.00 88.69 116 PHE A C 1
ATOM 891 O O . PHE A 1 116 ? -0.956 -16.816 -0.885 1.00 88.69 116 PHE A O 1
#

pLDDT: mean 90.67, std 11.59, range [50.44, 98.56]

Radius of gyration: 14.72 Å; chains: 1; bounding box: 36×35×36 Å

InterPro domains:
  IPR011251 Luciferase-like domain [PF00296] (1-115)
  IPR019949 N-acetyl-S-alkylcysteine monooxygenase-like [TIGR03558] (1-116)
  IPR036661 Luciferase-like domain superfamily [G3DSA:3.20.20.30] (1-114)
  IPR036661 Luciferase-like domain superfamily [SSF51679] (1-115)
  IPR050766 Bacterial Luciferase Oxidoreductase [PTHR30137] (1-116)

Sequence (116 aa):
DLARLAEKRGYHRYWLAEHHNMTGIASAATSVLIGYLAANTTTLHLGSGGVMLPNHSPLVIAEQFGTLNTLYPGRIDLGLGRAPGSDQRTMMALRRHMSGDIDNFPRDVAELVDWF

Secondary structure (DSSP, 8-state):
-HHHHHHHTT--EEEE---SS-TT---SSHHHHHHHHHTT-SS-EEEES-EEGGGS-HHHHHHHHHHHHHHSTT-EE--EESS--S-HHHHHHH-S-TT--GGGHHHHHHHHHTT-

Organism: Escherichia coli (NCBI:txid562)

Foldseek 3Di:
DVLQVCVVVPNAEDEQEQAPPDPPRPCVVPLVVQLVSLVVDQRHAYEYPADCLQLDQLVVVLVSQVVSCVVRPPRYYYDHDLDNRYDPVVSVVSDPDPPDDSVCVVVSVVVNVVSD